Protein AF-A0A4R8GFD6-F1 (afdb_monomer)

Solvent-accessible surface area (backbone atoms only — not comparable to full-atom values): 3555 Å² total; per-residue (Å²): 132,86,66,48,48,29,32,32,32,40,21,88,86,79,68,50,72,49,76,47,47,50,77,59,45,56,57,53,48,56,54,31,62,74,70,72,45,84,81,71,56,56,64,30,90,89,76,64,46,73,14,38,74,79,48,70,50,76,86

Sequence (59 aa):
MEKEKWYKYKCNSCNFEDEIPEFILDELFVLSKLEGVEGDGTNCPECGFKMKPQGFIYR

Foldseek 3Di:
DFWWKWWWWADPPPRDIDIHTPVVVVVVVVVCVVVVNPPAADQDPVPRGGIGTPGMDTD

Radius of gyration: 11.9 Å; Cα contacts (8 Å, |Δi|>4): 92; chains: 1; bounding box: 34×19×26 Å

Secondary structure (DSSP, 8-state):
-PPPEEEEEE-TTT--EEEEEHHHHHHHHHHHHHTT--SS-EEPTTT--EEEEEEEEE-

Mean predicted aligned error: 7.78 Å

pLDDT: mean 73.13, std 14.42, range [38.34, 88.19]

Structure (mmCIF, N/CA/C/O backbone):
data_AF-A0A4R8GFD6-F1
#
_entry.id   AF-A0A4R8GFD6-F1
#
loop_
_atom_site.group_PDB
_atom_site.id
_atom_site.type_symbol
_atom_site.label_atom_id
_atom_site.label_alt_id
_atom_site.label_comp_id
_atom_site.label_asym_id
_atom_site.label_entity_id
_atom_site.label_seq_id
_atom_site.pdbx_PDB_ins_code
_atom_site.Cartn_x
_atom_site.Cartn_y
_atom_site.Cartn_z
_atom_site.occupancy
_atom_site.B_iso_or_equiv
_atom_site.auth_seq_id
_atom_site.auth_comp_id
_atom_site.auth_asym_id
_atom_site.auth_atom_id
_atom_site.pdbx_PDB_model_num
ATOM 1 N N . MET A 1 1 ? 20.849 -5.415 -11.136 1.00 55.22 1 MET A 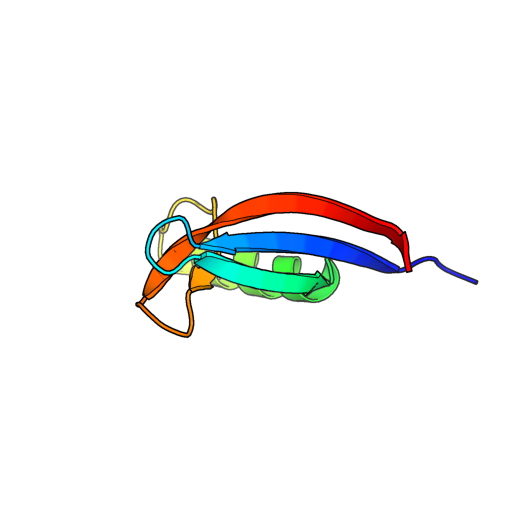N 1
ATOM 2 C CA . MET A 1 1 ? 19.526 -5.800 -10.612 1.00 55.22 1 MET A CA 1
ATOM 3 C C . MET A 1 1 ? 18.776 -4.505 -10.405 1.00 55.22 1 MET A C 1
ATOM 5 O O . MET A 1 1 ? 19.200 -3.713 -9.569 1.00 55.22 1 MET A O 1
ATOM 9 N N . GLU A 1 2 ? 17.802 -4.220 -11.265 1.00 73.12 2 GLU A N 1
ATOM 10 C CA . GLU A 1 2 ? 16.900 -3.082 -11.070 1.00 73.12 2 GLU A CA 1
ATOM 11 C C . GLU A 1 2 ? 16.093 -3.352 -9.803 1.00 73.12 2 GLU A C 1
ATOM 13 O O . GLU A 1 2 ? 15.570 -4.449 -9.640 1.00 73.12 2 GLU A O 1
ATOM 18 N N . LYS A 1 3 ? 16.101 -2.400 -8.868 1.00 78.50 3 LYS A N 1
ATOM 19 C CA . LYS A 1 3 ? 15.298 -2.510 -7.654 1.00 78.50 3 LYS A CA 1
ATOM 20 C C . LYS A 1 3 ? 13.905 -1.994 -7.967 1.00 78.50 3 LYS A C 1
ATOM 22 O O . LYS A 1 3 ? 13.770 -0.845 -8.388 1.00 78.50 3 LYS A O 1
ATOM 27 N N . GLU A 1 4 ? 12.895 -2.811 -7.740 1.00 84.00 4 GLU A N 1
ATOM 28 C CA . GLU A 1 4 ? 11.501 -2.450 -7.947 1.00 84.00 4 GLU A CA 1
ATOM 29 C C . GLU A 1 4 ? 11.018 -1.618 -6.761 1.00 84.00 4 GLU A C 1
ATOM 31 O O . GLU A 1 4 ? 11.246 -1.959 -5.598 1.00 84.00 4 GLU A O 1
ATOM 36 N N . LYS A 1 5 ? 10.362 -0.491 -7.036 1.00 81.50 5 LYS A N 1
ATOM 37 C CA . LYS A 1 5 ? 9.811 0.378 -5.997 1.00 81.50 5 LYS A CA 1
ATOM 38 C C . LYS A 1 5 ? 8.389 -0.057 -5.661 1.00 81.50 5 LYS A C 1
ATOM 40 O O . LYS A 1 5 ? 7.550 -0.190 -6.544 1.00 81.50 5 LYS A O 1
ATOM 45 N N . TRP A 1 6 ? 8.120 -0.260 -4.378 1.00 87.56 6 TRP A N 1
ATOM 46 C CA . TRP A 1 6 ? 6.827 -0.685 -3.844 1.00 87.56 6 TRP A CA 1
ATOM 47 C C . TRP A 1 6 ? 6.323 0.332 -2.834 1.00 87.56 6 TRP A C 1
ATOM 49 O O . TRP A 1 6 ? 7.079 0.775 -1.973 1.00 87.56 6 TRP A O 1
ATOM 59 N N . TYR A 1 7 ? 5.047 0.679 -2.901 1.00 84.44 7 TYR A N 1
ATOM 60 C CA . TYR A 1 7 ? 4.382 1.597 -1.989 1.00 84.44 7 TYR A CA 1
ATOM 61 C C . TYR A 1 7 ? 3.558 0.828 -0.970 1.00 84.44 7 TYR A C 1
ATOM 63 O O . TYR A 1 7 ? 2.789 -0.061 -1.319 1.00 84.44 7 TYR A O 1
ATOM 71 N N . LYS A 1 8 ? 3.698 1.201 0.297 1.00 85.38 8 LYS A N 1
ATOM 72 C CA . LYS A 1 8 ? 2.914 0.639 1.395 1.00 85.38 8 LYS A CA 1
ATOM 73 C C . LYS A 1 8 ? 1.647 1.452 1.566 1.00 85.38 8 LYS A C 1
ATOM 75 O O . LYS A 1 8 ? 1.735 2.661 1.772 1.00 85.38 8 LYS A O 1
ATOM 80 N N . TYR A 1 9 ? 0.495 0.807 1.541 1.00 84.25 9 TYR A N 1
ATOM 81 C CA . TYR A 1 9 ? -0.806 1.408 1.793 1.00 84.25 9 TYR A CA 1
ATOM 82 C C . TYR A 1 9 ? -1.368 0.894 3.107 1.00 84.25 9 TYR A C 1
A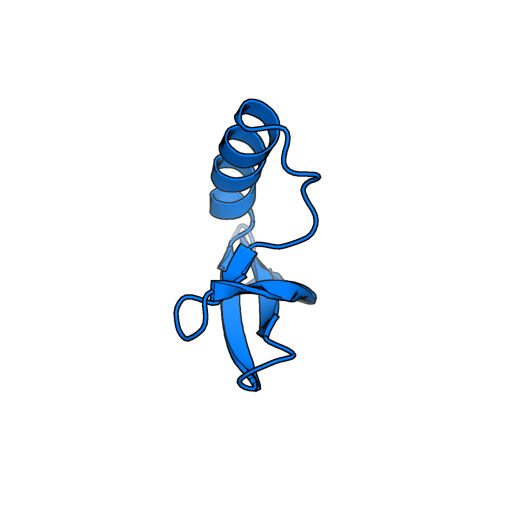TOM 84 O O . TYR A 1 9 ? -1.226 -0.279 3.437 1.00 84.25 9 TYR A O 1
ATOM 92 N N . LYS A 1 10 ? -2.044 1.777 3.844 1.00 84.19 10 LYS A N 1
ATOM 93 C CA . LYS A 1 10 ? -2.818 1.396 5.025 1.00 84.19 10 LYS A CA 1
ATOM 94 C C . LYS A 1 10 ? -4.207 2.005 4.974 1.00 84.19 10 LYS A C 1
ATOM 96 O O . LYS A 1 10 ? -4.375 3.199 4.712 1.00 84.19 10 LYS A O 1
ATOM 101 N N . CYS A 1 11 ? -5.208 1.179 5.236 1.00 86.50 11 CYS A N 1
ATOM 102 C CA . CYS A 1 11 ? -6.581 1.607 5.384 1.00 86.50 11 CYS A CA 1
ATOM 103 C C . CYS A 1 11 ? -6.798 2.119 6.805 1.00 86.50 11 CYS A C 1
ATOM 105 O O . CYS A 1 11 ? -6.750 1.352 7.761 1.00 86.50 11 CYS A O 1
ATOM 107 N N . ASN A 1 12 ? -7.114 3.402 6.953 1.00 84.00 12 ASN A N 1
ATOM 108 C CA . ASN A 1 12 ? -7.398 3.984 8.268 1.00 84.00 12 ASN A CA 1
ATOM 109 C C . ASN A 1 12 ? -8.753 3.544 8.852 1.00 84.00 12 ASN A C 1
ATOM 111 O O . ASN A 1 12 ? -9.035 3.838 10.009 1.00 84.00 12 ASN A O 1
ATOM 115 N N . SER A 1 13 ? -9.602 2.879 8.060 1.00 87.06 13 SER A N 1
ATOM 116 C CA . SER A 1 13 ? -10.920 2.413 8.502 1.00 87.06 13 SER A CA 1
ATOM 117 C C . SER A 1 13 ? -10.871 0.993 9.071 1.00 87.06 13 SER A C 1
ATOM 119 O O . SER A 1 13 ? -11.361 0.771 10.173 1.00 87.06 13 SER A O 1
ATOM 121 N N . CYS A 1 14 ? -10.263 0.042 8.356 1.00 88.19 14 CYS A N 1
ATOM 122 C CA . CYS A 1 14 ? -10.207 -1.365 8.772 1.00 88.19 14 CYS A CA 1
ATOM 123 C C . CYS A 1 14 ? -8.798 -1.849 9.151 1.00 88.19 14 CYS A C 1
ATOM 125 O O . CYS A 1 14 ? -8.626 -3.021 9.468 1.00 88.19 14 CYS A O 1
ATOM 127 N N . ASN A 1 15 ? -7.794 -0.964 9.134 1.00 87.06 15 ASN A N 1
ATOM 128 C CA . ASN A 1 15 ? -6.380 -1.275 9.376 1.00 87.06 15 ASN A CA 1
ATOM 129 C C . ASN A 1 15 ? -5.754 -2.288 8.404 1.00 87.06 15 ASN A C 1
ATOM 131 O O . ASN A 1 15 ? -4.669 -2.787 8.687 1.00 87.06 15 ASN A O 1
ATOM 135 N N . PHE A 1 16 ? -6.390 -2.555 7.259 1.00 85.62 16 PHE A N 1
ATOM 136 C CA . PHE A 1 16 ? -5.796 -3.352 6.185 1.00 85.62 16 PHE A CA 1
ATOM 137 C C . PHE A 1 16 ? -4.505 -2.700 5.679 1.00 85.62 16 PHE A C 1
ATOM 139 O O . PHE A 1 16 ? -4.450 -1.478 5.523 1.00 85.62 16 PHE A O 1
ATOM 146 N N . GLU A 1 17 ? -3.480 -3.503 5.422 1.00 87.00 17 GLU A N 1
ATOM 147 C CA . GLU A 1 17 ? -2.178 -3.064 4.926 1.00 87.00 17 GLU A CA 1
ATOM 148 C C . GLU A 1 17 ? -1.866 -3.810 3.634 1.00 87.00 17 GLU A C 1
ATOM 150 O O . GLU A 1 17 ? -2.088 -5.016 3.550 1.00 87.00 17 GLU A O 1
ATOM 155 N N . ASP A 1 18 ? -1.362 -3.088 2.637 1.00 85.44 18 ASP A N 1
ATOM 156 C CA . ASP A 1 18 ? -1.025 -3.657 1.335 1.00 85.44 18 ASP A CA 1
ATOM 157 C C . ASP A 1 18 ? 0.256 -3.036 0.778 1.00 85.44 18 ASP A C 1
ATOM 159 O O . ASP A 1 18 ? 0.654 -1.932 1.165 1.00 85.44 18 ASP A O 1
ATOM 163 N N . GLU A 1 19 ? 0.906 -3.737 -0.139 1.00 86.69 19 GLU A N 1
ATOM 164 C CA . GLU A 1 19 ? 2.116 -3.281 -0.811 1.00 86.69 19 GLU A CA 1
ATOM 165 C C . GLU A 1 19 ? 1.907 -3.350 -2.319 1.00 86.69 19 GLU A C 1
ATOM 167 O O . GLU A 1 19 ? 1.800 -4.428 -2.897 1.00 86.69 19 GLU A O 1
ATOM 172 N N . ILE A 1 20 ? 1.885 -2.189 -2.968 1.00 82.25 20 ILE A N 1
ATOM 173 C CA . ILE A 1 20 ? 1.595 -2.078 -4.396 1.00 82.25 20 ILE A CA 1
ATOM 174 C C . ILE A 1 20 ? 2.860 -1.611 -5.118 1.00 82.25 20 ILE A C 1
ATOM 176 O O . ILE A 1 20 ? 3.422 -0.575 -4.751 1.00 82.25 20 ILE A O 1
ATOM 180 N N . PRO A 1 21 ? 3.334 -2.336 -6.139 1.00 84.81 21 PRO A N 1
ATOM 181 C CA . PRO A 1 21 ? 4.481 -1.906 -6.919 1.00 84.81 21 PRO A CA 1
ATOM 182 C C . PRO A 1 21 ? 4.151 -0.661 -7.753 1.00 84.81 21 PRO A C 1
ATOM 184 O O . PRO 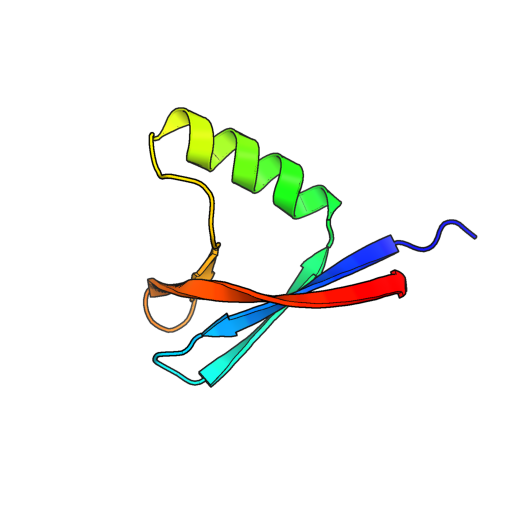A 1 21 ? 3.025 -0.473 -8.212 1.00 84.81 21 PRO A O 1
ATOM 187 N N . GLU A 1 22 ? 5.152 0.193 -7.965 1.00 80.88 22 GLU A N 1
ATOM 188 C CA . GLU A 1 22 ? 5.015 1.480 -8.659 1.00 80.88 22 GLU A CA 1
ATOM 189 C C . GLU A 1 22 ? 4.432 1.335 -10.069 1.00 80.88 22 GLU A C 1
ATOM 191 O O . GLU A 1 22 ? 3.595 2.141 -10.462 1.00 80.88 22 GLU A O 1
ATOM 196 N N . PHE A 1 23 ? 4.781 0.268 -10.794 1.00 80.06 23 PHE A N 1
ATOM 197 C CA . PHE A 1 23 ? 4.289 0.054 -12.158 1.00 80.06 23 PHE A CA 1
ATOM 198 C C . PHE A 1 23 ? 2.766 -0.168 -12.231 1.00 80.06 23 PHE A C 1
ATOM 200 O O . PHE A 1 23 ? 2.149 0.200 -13.225 1.00 80.06 23 PHE A O 1
ATOM 207 N N . ILE A 1 24 ? 2.145 -0.722 -11.179 1.00 74.50 24 ILE A N 1
ATOM 208 C CA . ILE A 1 24 ? 0.680 -0.884 -11.100 1.00 74.50 24 ILE A CA 1
ATOM 209 C C . ILE A 1 24 ? 0.016 0.453 -10.759 1.00 74.50 24 ILE A C 1
ATOM 211 O O . ILE A 1 24 ? -1.107 0.725 -11.188 1.00 74.50 24 ILE A O 1
ATOM 215 N N . LEU A 1 25 ? 0.702 1.313 -9.996 1.00 66.12 25 LEU A N 1
ATOM 216 C CA . LEU A 1 25 ? 0.183 2.640 -9.684 1.00 66.12 25 LEU A CA 1
ATOM 217 C C . LEU A 1 25 ? 0.060 3.498 -10.934 1.00 66.12 25 LEU A C 1
ATOM 219 O O . LEU A 1 25 ? -0.938 4.198 -11.042 1.00 66.12 25 LEU A O 1
ATOM 223 N N . ASP A 1 26 ? 0.994 3.420 -11.880 1.00 64.38 26 ASP A N 1
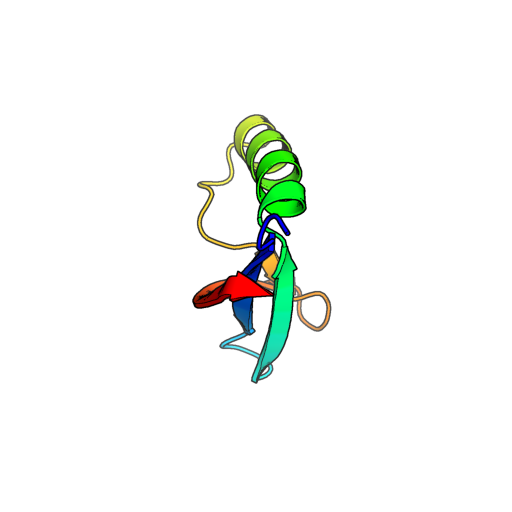ATOM 224 C CA . ASP A 1 26 ? 0.883 4.168 -13.137 1.00 64.38 26 ASP A CA 1
ATOM 225 C C . ASP A 1 26 ? -0.404 3.806 -13.904 1.00 64.38 26 ASP A C 1
ATOM 227 O O . ASP A 1 26 ? -1.122 4.700 -14.357 1.00 64.38 26 ASP A O 1
ATOM 231 N N . GLU A 1 27 ? -0.781 2.523 -13.964 1.00 60.09 27 GLU A N 1
ATOM 232 C CA . GLU A 1 27 ? -2.050 2.095 -14.576 1.00 60.09 27 GLU A CA 1
ATOM 233 C C . GLU A 1 27 ? -3.279 2.560 -13.773 1.00 60.09 27 GLU A C 1
ATOM 235 O O . GLU A 1 27 ? -4.257 3.055 -14.344 1.00 60.09 27 GLU A O 1
ATOM 240 N N . LEU A 1 28 ? -3.227 2.480 -12.439 1.00 63.34 28 LEU A N 1
ATOM 241 C CA . LEU A 1 28 ? -4.305 2.948 -11.557 1.00 63.34 28 LEU A CA 1
ATOM 242 C C . LEU A 1 28 ? -4.471 4.479 -11.580 1.00 63.34 28 LEU A C 1
ATOM 244 O O . LEU A 1 28 ? -5.595 4.986 -11.491 1.00 63.34 28 LEU A O 1
ATOM 248 N N . PHE A 1 29 ? -3.381 5.235 -11.720 1.00 60.94 29 PHE A N 1
ATOM 249 C CA . PHE A 1 29 ? -3.393 6.694 -11.849 1.00 60.94 29 PHE A CA 1
ATOM 250 C C . PHE A 1 29 ? -3.996 7.128 -13.184 1.00 60.94 29 PHE A C 1
ATOM 252 O O . PHE A 1 29 ? -4.760 8.093 -13.227 1.00 60.94 29 PHE A O 1
ATOM 259 N N . VAL A 1 30 ? -3.708 6.411 -14.274 1.00 54.81 30 VAL A N 1
ATOM 260 C CA . VAL A 1 30 ? -4.329 6.676 -15.581 1.00 54.81 30 VAL A CA 1
ATOM 261 C C . VAL A 1 30 ? -5.843 6.442 -15.523 1.00 54.81 30 VAL A C 1
ATOM 263 O O . VAL A 1 30 ? -6.603 7.285 -16.004 1.00 54.81 30 VAL A O 1
ATOM 266 N N . LEU A 1 31 ? -6.292 5.364 -14.873 1.00 50.56 31 LEU A N 1
ATOM 267 C CA . LEU A 1 31 ? -7.718 5.070 -14.685 1.00 50.56 31 LEU A CA 1
ATOM 268 C C . LEU A 1 31 ? -8.427 6.108 -13.798 1.00 50.56 31 LEU A C 1
ATOM 270 O O . LEU A 1 31 ? -9.486 6.612 -14.164 1.00 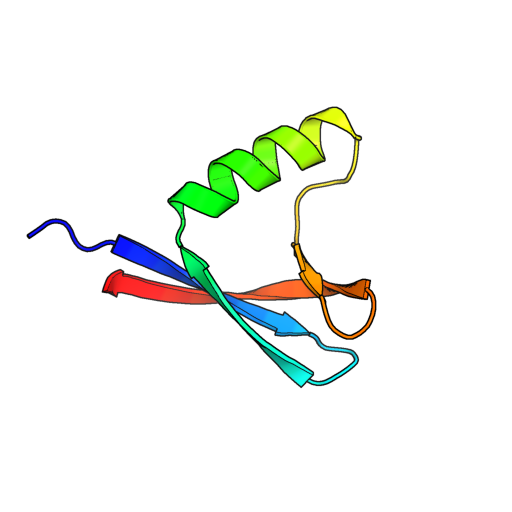50.56 31 LEU A O 1
ATOM 274 N N . SER A 1 32 ? -7.826 6.506 -12.675 1.00 50.09 32 SER A N 1
ATOM 275 C CA . SER A 1 32 ? -8.424 7.503 -11.767 1.00 50.09 32 SER A CA 1
ATOM 276 C C . SER A 1 32 ? -8.497 8.911 -12.369 1.00 50.09 32 SER A C 1
ATOM 278 O O . SER A 1 32 ? -9.448 9.650 -12.105 1.00 50.09 32 SER A O 1
ATOM 280 N N . LYS A 1 33 ? -7.552 9.271 -13.248 1.00 45.38 33 LYS A N 1
ATOM 281 C CA . LYS A 1 33 ? -7.559 10.548 -13.978 1.00 45.38 33 LYS A CA 1
ATOM 282 C C . LYS A 1 33 ? -8.645 10.612 -15.060 1.00 45.38 33 LYS A C 1
ATOM 284 O O . LYS A 1 33 ? -9.120 11.705 -15.361 1.00 45.38 33 LYS A O 1
ATOM 289 N N . LEU A 1 34 ? -9.055 9.469 -15.617 1.00 47.66 34 LEU A N 1
ATOM 290 C CA . LEU A 1 34 ? -10.178 9.369 -16.560 1.00 47.66 34 LEU A CA 1
ATOM 291 C C . LEU A 1 34 ? -11.540 9.528 -15.867 1.00 47.66 34 LEU A C 1
ATOM 293 O O . LEU A 1 34 ? -12.453 10.094 -16.462 1.00 47.66 34 LEU A O 1
ATOM 297 N N . GLU A 1 35 ? -11.667 9.098 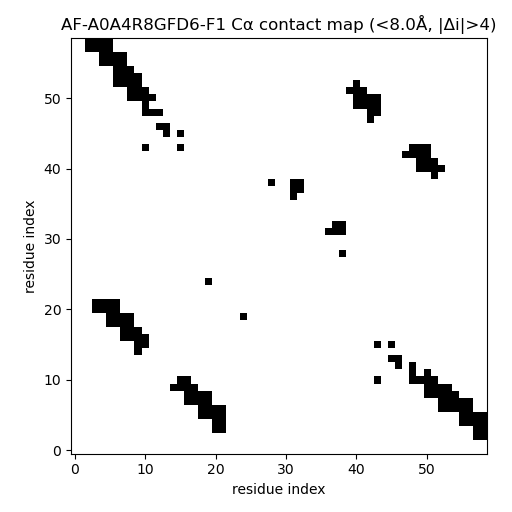-14.610 1.00 51.25 35 GLU A N 1
ATOM 298 C CA . GLU A 1 35 ? -12.922 9.182 -13.842 1.00 51.25 35 GLU A CA 1
ATOM 299 C C . GLU A 1 35 ? -13.048 10.448 -12.970 1.00 51.25 35 GLU A C 1
ATOM 301 O O . GLU A 1 35 ? -13.999 10.588 -12.204 1.00 51.25 35 GLU A O 1
ATOM 306 N N . GLY A 1 36 ? -12.115 11.402 -13.085 1.00 38.34 36 GLY A N 1
ATOM 307 C CA . GLY A 1 36 ? -12.164 12.669 -12.341 1.00 38.34 36 GLY A CA 1
ATOM 308 C C . GLY A 1 36 ? -11.979 12.518 -10.826 1.00 38.34 36 GLY A C 1
ATOM 309 O O . GLY A 1 36 ? -12.299 13.434 -10.069 1.00 38.34 36 GLY A O 1
ATOM 310 N N . VAL A 1 37 ? -11.461 11.375 -10.370 1.00 43.34 37 VAL A N 1
ATOM 311 C CA . VAL A 1 37 ? -11.192 11.111 -8.957 1.00 43.34 37 VAL A CA 1
ATOM 312 C C . VAL A 1 37 ? -9.784 11.613 -8.662 1.00 43.34 37 VAL A C 1
ATOM 314 O O . VAL A 1 37 ? -8.812 11.014 -9.112 1.00 43.34 37 VAL A O 1
ATOM 317 N N . GLU A 1 38 ? -9.664 12.720 -7.921 1.00 42.16 38 GLU A N 1
ATOM 318 C CA . GLU A 1 38 ? -8.373 13.259 -7.472 1.00 42.16 38 GLU A CA 1
ATOM 319 C C . GLU A 1 38 ? -7.524 12.131 -6.858 1.00 42.16 38 GLU A C 1
ATOM 321 O O . GLU A 1 38 ? -7.861 11.541 -5.819 1.00 42.16 38 GLU A O 1
ATOM 326 N N . GLY A 1 39 ? -6.470 11.770 -7.595 1.00 51.28 39 GLY A N 1
ATOM 327 C CA . GLY A 1 39 ? -5.604 10.630 -7.340 1.00 51.28 39 GLY A CA 1
ATOM 328 C C . GLY A 1 39 ? -4.798 10.853 -6.074 1.00 51.28 39 GLY A C 1
ATOM 329 O O . GLY A 1 39 ? -3.808 11.568 -6.087 1.00 51.28 39 GLY A O 1
ATOM 330 N N . ASP A 1 40 ? -5.244 10.243 -4.980 1.00 52.41 40 ASP A N 1
ATOM 331 C CA . ASP A 1 40 ? -4.562 10.337 -3.684 1.00 52.41 40 ASP A CA 1
ATOM 332 C C . ASP A 1 40 ? -4.801 9.075 -2.836 1.00 52.41 40 ASP A C 1
ATOM 334 O O . ASP A 1 40 ? -4.905 9.114 -1.609 1.00 52.41 40 ASP A O 1
ATOM 338 N N . GLY A 1 41 ? -4.998 7.931 -3.500 1.00 58.19 41 GLY A N 1
ATOM 339 C CA . GLY A 1 41 ? -5.210 6.662 -2.813 1.00 58.19 41 GLY A CA 1
ATOM 340 C C . GLY A 1 41 ? -5.895 5.586 -3.642 1.00 58.19 41 GLY A C 1
ATOM 341 O O . GLY A 1 41 ? -6.713 5.893 -4.505 1.00 58.19 41 GLY A O 1
ATOM 342 N N . THR A 1 42 ? -5.576 4.329 -3.337 1.00 70.31 42 THR A N 1
ATOM 343 C CA . THR A 1 42 ? -6.330 3.158 -3.806 1.00 70.31 42 THR A CA 1
ATOM 344 C C . THR A 1 42 ? -7.524 2.909 -2.881 1.00 70.31 42 THR A C 1
ATOM 346 O O . THR A 1 42 ? -7.490 3.296 -1.711 1.00 70.31 42 THR A O 1
ATOM 349 N N . ASN A 1 43 ? -8.591 2.277 -3.366 1.00 76.56 43 ASN A N 1
ATOM 350 C CA . ASN A 1 43 ? -9.683 1.851 -2.491 1.00 76.56 43 ASN A CA 1
ATOM 351 C C . ASN A 1 43 ? -9.275 0.583 -1.742 1.00 76.56 43 ASN A C 1
ATOM 353 O O . ASN A 1 43 ? -8.734 -0.348 -2.331 1.00 76.56 43 ASN A O 1
ATOM 357 N N . CYS A 1 44 ? -9.559 0.538 -0.443 1.00 80.88 44 CYS A N 1
ATOM 358 C CA . CYS A 1 44 ? -9.335 -0.652 0.360 1.00 80.88 44 CYS A CA 1
ATOM 359 C C . CYS A 1 44 ? -10.210 -1.794 -0.166 1.00 80.88 44 CYS A C 1
ATOM 361 O O . CYS A 1 44 ? -11.432 -1.630 -0.166 1.00 80.88 44 CYS A O 1
ATOM 363 N N . PRO A 1 45 ? -9.646 -2.953 -0.543 1.00 79.94 45 PRO A N 1
ATOM 364 C CA . PRO A 1 45 ? -10.444 -4.072 -1.042 1.00 79.94 45 PRO A CA 1
ATOM 365 C C . PRO A 1 45 ? -11.416 -4.606 0.021 1.00 79.94 45 PRO A C 1
ATOM 367 O O . PRO A 1 45 ? -12.512 -5.039 -0.310 1.00 79.94 45 PRO A O 1
ATOM 370 N N . GLU A 1 46 ? -11.050 -4.492 1.301 1.00 84.69 46 GLU A N 1
ATOM 371 C CA . GLU A 1 46 ? -11.863 -4.986 2.419 1.00 84.69 46 GLU A CA 1
ATOM 372 C C . GLU A 1 46 ? -13.092 -4.125 2.747 1.00 84.69 46 GLU A C 1
ATOM 374 O O . GLU A 1 46 ? -14.138 -4.650 3.116 1.00 84.69 46 GLU A O 1
ATOM 379 N N . CYS A 1 47 ? -12.983 -2.794 2.676 1.00 83.00 47 CYS A N 1
ATOM 380 C 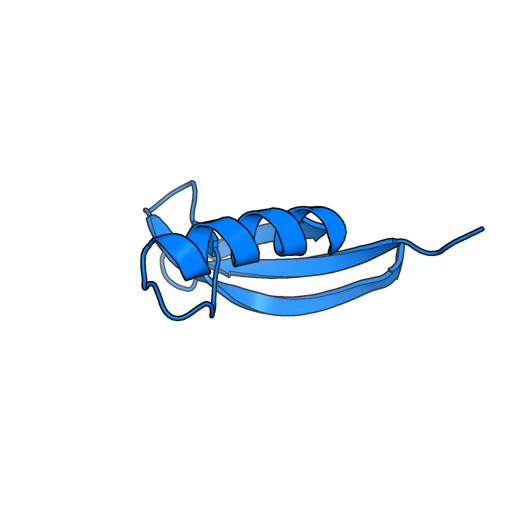CA . CYS A 1 47 ? -14.052 -1.904 3.153 1.00 83.00 47 CYS A CA 1
ATOM 381 C C . CYS A 1 47 ? -14.419 -0.765 2.195 1.00 83.00 47 CYS A C 1
ATOM 383 O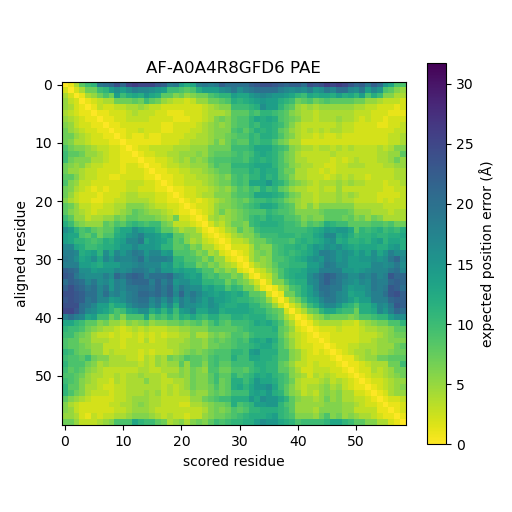 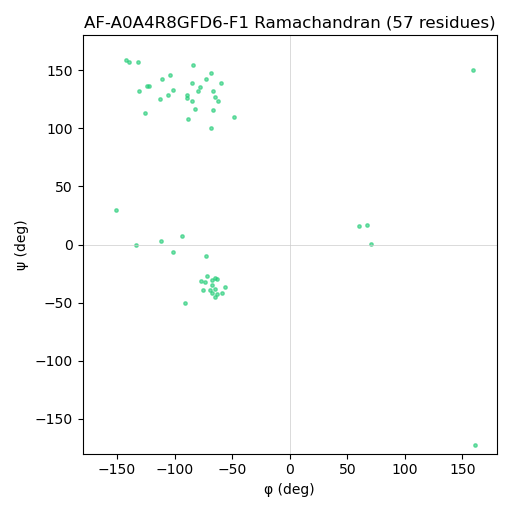O . CYS A 1 47 ? -15.282 0.048 2.519 1.00 83.00 47 CYS A O 1
ATOM 385 N N . GLY A 1 48 ? -13.753 -0.662 1.043 1.00 79.56 48 GLY A N 1
ATOM 386 C CA . GLY A 1 48 ? -13.964 0.398 0.053 1.00 79.56 48 GLY A CA 1
ATOM 387 C C . GLY A 1 48 ? -13.471 1.783 0.480 1.00 79.56 48 GLY A C 1
ATOM 388 O O . GLY A 1 48 ? -13.609 2.739 -0.278 1.00 79.56 48 GLY A O 1
ATOM 389 N N . PHE A 1 49 ? -12.891 1.924 1.676 1.00 82.88 49 PHE A N 1
ATOM 390 C CA . PHE A 1 49 ? -12.371 3.204 2.155 1.00 82.88 49 PHE A CA 1
ATOM 391 C C . PHE A 1 49 ? -11.077 3.582 1.425 1.00 82.88 49 PHE A C 1
ATOM 393 O O . PHE A 1 49 ? -10.229 2.726 1.176 1.00 82.88 49 PHE A O 1
ATOM 400 N N . LYS A 1 50 ? -10.880 4.869 1.126 1.00 76.88 50 LYS A N 1
ATOM 401 C CA . LYS A 1 50 ? -9.682 5.349 0.420 1.00 76.88 50 LYS A CA 1
ATOM 402 C C . LYS A 1 50 ? -8.432 5.169 1.293 1.00 76.88 50 LYS A C 1
ATOM 404 O O . LYS A 1 50 ? -8.310 5.776 2.360 1.00 76.88 50 LYS A O 1
ATOM 409 N N . MET A 1 51 ? -7.508 4.321 0.851 1.00 78.56 51 MET A N 1
ATOM 410 C CA . MET A 1 51 ? -6.222 4.065 1.498 1.00 78.56 51 MET A CA 1
ATOM 411 C C . MET A 1 51 ? -5.196 5.097 1.057 1.00 78.56 51 MET A C 1
ATOM 413 O O . MET A 1 51 ? -5.092 5.409 -0.127 1.00 78.56 51 MET A O 1
ATOM 417 N N . LYS A 1 52 ? -4.382 5.571 2.000 1.00 72.44 52 LYS A N 1
ATOM 418 C CA . LYS A 1 52 ? -3.271 6.481 1.703 1.00 72.44 52 LYS A CA 1
ATOM 419 C C . LYS A 1 52 ? -1.938 5.736 1.753 1.00 72.44 52 LYS A C 1
ATOM 421 O O . LYS A 1 52 ? -1.790 4.830 2.583 1.00 72.44 52 LYS A O 1
ATOM 426 N N . PRO A 1 53 ? -0.967 6.112 0.906 1.00 76.50 53 PRO A N 1
ATOM 427 C CA . PRO A 1 53 ? 0.373 5.561 0.996 1.00 76.50 53 PRO A CA 1
ATOM 428 C C . PRO A 1 53 ? 1.036 6.029 2.300 1.00 76.50 53 PRO A C 1
ATOM 430 O O . PRO A 1 53 ? 1.002 7.209 2.643 1.00 76.50 53 PRO A O 1
ATOM 433 N N . GLN A 1 54 ? 1.632 5.096 3.036 1.00 80.50 54 GLN A N 1
ATOM 434 C CA . GLN A 1 54 ? 2.372 5.346 4.279 1.00 80.50 54 GLN A CA 1
ATOM 435 C C . GLN A 1 54 ? 3.893 5.344 4.076 1.00 80.50 54 GLN A C 1
ATOM 437 O O . GLN A 1 54 ? 4.642 5.667 4.994 1.00 80.50 54 GLN A O 1
ATOM 442 N N . GLY A 1 55 ? 4.365 4.992 2.881 1.00 81.06 55 GLY A N 1
ATOM 443 C CA . GLY A 1 55 ? 5.780 5.002 2.527 1.00 81.06 55 GLY A CA 1
ATOM 444 C C . GLY A 1 55 ? 6.064 4.137 1.307 1.00 81.06 55 GLY A C 1
ATOM 445 O O . GLY A 1 55 ? 5.144 3.627 0.671 1.00 81.06 55 GLY A O 1
ATOM 446 N N . PHE A 1 56 ? 7.344 3.951 0.996 1.00 84.50 56 PHE A N 1
ATOM 447 C CA . PHE A 1 56 ? 7.790 3.052 -0.064 1.00 84.50 56 PHE A CA 1
ATOM 448 C C . PHE A 1 56 ? 9.045 2.279 0.350 1.00 84.50 56 PHE A C 1
ATOM 450 O O . PHE A 1 56 ? 9.790 2.696 1.238 1.00 84.50 56 PHE A O 1
ATOM 457 N N . ILE A 1 57 ? 9.266 1.140 -0.296 1.00 83.25 57 ILE A N 1
ATOM 458 C CA . ILE A 1 57 ? 10.444 0.285 -0.159 1.00 83.25 57 ILE A CA 1
ATOM 459 C C . ILE A 1 57 ? 10.971 -0.085 -1.546 1.00 83.25 57 ILE A C 1
ATOM 461 O O . ILE A 1 57 ? 10.232 -0.054 -2.525 1.00 83.25 57 ILE A O 1
ATOM 465 N N . TYR A 1 58 ? 12.248 -0.443 -1.617 1.00 83.62 58 TYR A N 1
ATOM 466 C CA . TYR A 1 58 ? 12.863 -1.005 -2.817 1.00 83.62 58 TYR A CA 1
ATOM 467 C C . TYR A 1 58 ? 13.079 -2.502 -2.598 1.00 83.62 58 TYR A C 1
ATOM 469 O O . TYR A 1 58 ? 13.650 -2.875 -1.567 1.00 83.62 58 TYR A O 1
ATOM 477 N N . ARG A 1 59 ? 12.623 -3.330 -3.534 1.00 80.75 59 ARG A N 1
ATOM 478 C CA . ARG A 1 59 ? 12.806 -4.786 -3.539 1.00 80.75 59 ARG A CA 1
ATOM 479 C C . ARG A 1 59 ? 13.695 -5.215 -4.695 1.00 80.75 59 ARG A C 1
ATOM 481 O O . ARG A 1 59 ? 13.652 -4.546 -5.747 1.00 80.75 59 ARG A O 1
#

Nearest PDB structures (foldseek):
  6sg9-assembly1_DB  TM=6.112E-01  e=2.912E+00  Trypanosoma brucei brucei
  6hiv-assembly1_DB  TM=6.079E-01  e=2.912E+00  Trypanosoma brucei brucei
  7aor-assembly1_ab  TM=5.630E-01  e=2.592E+00  Trypanosoma cruzi strain CL Brener

Organism: NCBI:txid46469